Protein AF-A0A1K1Z6A4-F1 (afdb_monomer_lite)

Sequence (115 aa):
MGVSGTPRTTEEWTDLQHSTDHEQGLRDGAFPGPEPAPDCPDCGLTVDIRPTHYRWWVRLEPDGPAPLLAHTVPPGQRWHLDRDGTAWNAQDHEPGPGECCRISHHLVCPRRDRP

InterPro domains:
  IPR045729 Protein of unknown function DUF6083 [PF19561] (34-113)

Radius of gyration: 15.97 Å; chains: 1; bounding box: 37×32×54 Å

Secondary structure (DSSP, 8-state):
----PPPPPHHHHHHHHHHHHHHHHHHTT-B-SS---SB-TTT--B-EEEEBTTS-EEEEPPP-SSPEEGGGSPTT--EEE-TT--EEE-TTPPPPTT-EEB-BHHHH-TTSPP-

Organism: Streptomyces atratus (NCBI:txid1893)

Structure (mmCIF, N/CA/C/O backbone):
data_AF-A0A1K1Z6A4-F1
#
_entry.id   AF-A0A1K1Z6A4-F1
#
loop_
_atom_site.group_PDB
_atom_site.id
_atom_site.type_symbol
_atom_site.label_atom_id
_atom_site.label_alt_id
_atom_site.label_comp_id
_atom_site.label_asym_id
_atom_site.label_entity_id
_atom_site.label_seq_id
_atom_site.pdbx_PDB_ins_code
_ato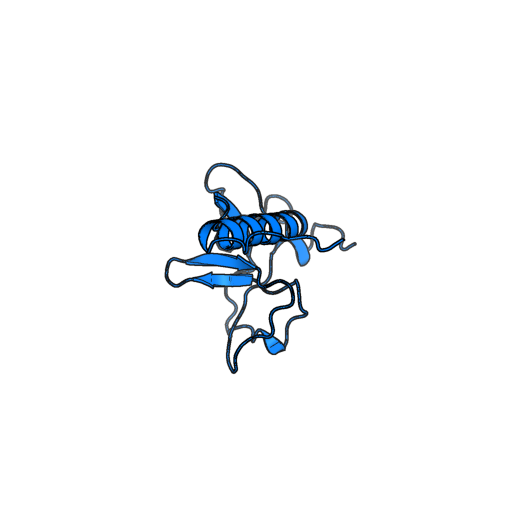m_site.Cartn_x
_atom_site.Cartn_y
_atom_site.Cartn_z
_atom_site.occupancy
_atom_site.B_iso_or_equiv
_atom_site.auth_seq_id
_atom_site.auth_comp_id
_atom_site.auth_asym_id
_atom_site.auth_atom_id
_atom_site.pdbx_PDB_model_num
ATOM 1 N N . MET A 1 1 ? 9.749 11.538 -41.749 1.00 38.66 1 MET A N 1
ATOM 2 C CA . MET A 1 1 ? 9.934 12.404 -40.567 1.00 38.66 1 MET A CA 1
ATOM 3 C C . MET A 1 1 ? 10.085 11.481 -39.372 1.00 38.66 1 MET A C 1
ATOM 5 O O . MET A 1 1 ? 9.087 10.983 -38.874 1.00 38.66 1 MET A O 1
ATOM 9 N N . GLY A 1 2 ? 11.323 11.110 -39.042 1.00 46.38 2 GLY A N 1
ATOM 10 C CA . GLY A 1 2 ? 11.605 10.213 -37.922 1.00 46.38 2 GLY A CA 1
ATOM 11 C C . GLY A 1 2 ? 11.619 11.017 -36.631 1.00 46.38 2 GLY A C 1
ATOM 12 O O . GLY A 1 2 ? 12.329 12.017 -36.549 1.00 46.38 2 GLY A O 1
ATOM 13 N N . VAL A 1 3 ? 10.819 10.614 -35.650 1.00 49.84 3 VAL A N 1
ATOM 14 C CA . VAL A 1 3 ? 10.938 11.138 -34.291 1.00 49.84 3 VAL A CA 1
ATOM 15 C C . VAL A 1 3 ? 12.195 10.527 -33.672 1.00 49.84 3 VAL A C 1
ATOM 17 O O . VAL A 1 3 ? 12.183 9.405 -33.180 1.00 49.84 3 VAL A O 1
ATOM 20 N N . SER A 1 4 ? 13.320 11.236 -33.756 1.00 53.56 4 SER A N 1
ATOM 21 C CA . SER A 1 4 ? 14.506 10.907 -32.964 1.00 53.56 4 SER A CA 1
ATOM 22 C C . SER A 1 4 ? 14.230 11.309 -31.518 1.00 53.56 4 SER A C 1
ATOM 24 O O . SER A 1 4 ? 14.541 12.422 -31.107 1.00 53.56 4 SER A O 1
ATOM 26 N N . GLY A 1 5 ? 13.576 10.429 -30.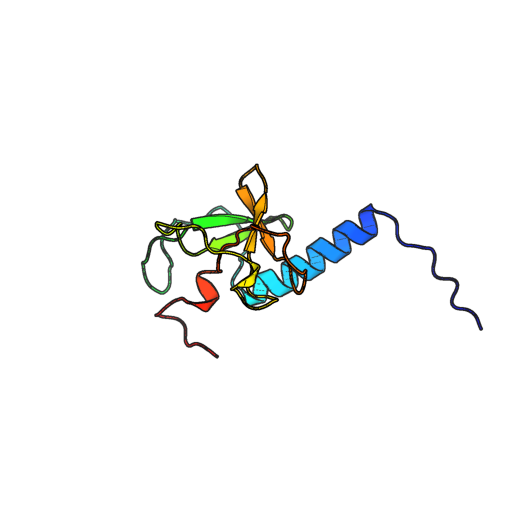764 1.00 58.38 5 GLY A N 1
ATOM 27 C CA . GLY A 1 5 ? 13.522 10.538 -29.312 1.00 58.38 5 GLY A CA 1
ATOM 28 C C . GLY A 1 5 ? 14.817 9.981 -28.735 1.00 58.38 5 GLY A C 1
ATOM 29 O O . GLY A 1 5 ? 15.147 8.823 -28.987 1.00 58.38 5 GLY A O 1
ATOM 30 N N . THR A 1 6 ? 15.564 10.790 -27.987 1.00 65.38 6 THR A N 1
ATOM 31 C CA . THR A 1 6 ? 16.672 10.293 -27.163 1.00 65.38 6 THR A CA 1
ATOM 32 C C . THR A 1 6 ? 16.137 9.184 -26.245 1.00 65.38 6 THR A C 1
ATOM 34 O O . THR A 1 6 ? 15.061 9.366 -25.666 1.00 65.38 6 THR A O 1
ATOM 37 N N . PRO A 1 7 ? 16.815 8.028 -26.117 1.00 69.06 7 PRO A N 1
ATOM 38 C CA . PRO A 1 7 ? 16.396 7.017 -25.155 1.00 69.06 7 PRO A CA 1
ATOM 39 C C . PRO A 1 7 ? 16.463 7.606 -23.743 1.00 69.06 7 PRO A C 1
ATOM 41 O O . PRO A 1 7 ? 17.439 8.270 -23.397 1.00 69.06 7 PRO A O 1
ATOM 44 N N . ARG A 1 8 ? 15.416 7.369 -22.945 1.00 79.12 8 ARG A N 1
ATOM 45 C CA . ARG A 1 8 ? 15.361 7.803 -21.544 1.00 79.12 8 ARG A CA 1
ATOM 46 C C . ARG A 1 8 ? 16.470 7.123 -20.739 1.00 79.12 8 ARG A C 1
ATOM 48 O O . ARG A 1 8 ? 16.756 5.940 -20.940 1.00 79.12 8 ARG A O 1
ATOM 55 N N . THR A 1 9 ? 17.066 7.871 -19.826 1.00 90.19 9 THR A N 1
ATOM 56 C CA . THR A 1 9 ? 18.008 7.399 -18.810 1.00 90.19 9 THR A CA 1
ATOM 57 C C . THR A 1 9 ? 17.304 6.528 -17.763 1.00 90.19 9 THR A C 1
ATOM 59 O O . THR A 1 9 ? 16.079 6.541 -17.644 1.00 90.19 9 THR A O 1
ATOM 62 N N . THR A 1 10 ? 18.068 5.763 -16.977 1.00 89.38 10 THR A N 1
ATOM 63 C CA . THR A 1 10 ? 17.525 4.962 -15.863 1.00 89.38 10 THR A CA 1
ATOM 64 C C . THR A 1 10 ? 16.787 5.824 -14.840 1.00 89.38 10 THR A C 1
ATOM 66 O O . THR A 1 10 ? 15.748 5.411 -14.343 1.00 89.38 10 THR A O 1
ATOM 69 N N . GLU A 1 11 ? 17.295 7.022 -14.549 1.00 88.12 11 GLU A N 1
ATOM 70 C CA . GLU A 1 11 ? 16.670 7.967 -13.617 1.00 88.12 11 GLU A CA 1
ATOM 71 C C . GLU A 1 11 ? 15.302 8.433 -14.130 1.00 88.12 11 GLU A C 1
ATOM 73 O O . GLU A 1 11 ? 14.310 8.320 -13.419 1.00 88.12 11 GLU A O 1
ATOM 78 N N . GLU A 1 12 ? 15.215 8.817 -15.408 1.00 89.75 12 GLU A N 1
ATOM 79 C CA . GLU A 1 12 ? 13.942 9.200 -16.034 1.00 89.75 12 GLU A CA 1
ATOM 80 C C . GLU A 1 12 ? 12.924 8.048 -16.051 1.00 89.75 12 GLU A C 1
ATOM 82 O O . GLU A 1 12 ? 11.723 8.279 -15.916 1.00 89.75 12 GLU A O 1
ATOM 87 N N . TRP A 1 13 ? 13.372 6.799 -16.217 1.00 87.94 13 TRP A N 1
ATOM 88 C CA . TRP A 1 13 ? 12.485 5.637 -16.104 1.00 87.94 13 TRP A CA 1
ATOM 89 C C . TRP A 1 13 ? 11.986 5.420 -14.677 1.00 87.94 13 TRP A C 1
ATOM 91 O O . TRP A 1 13 ? 10.797 5.169 -14.495 1.00 87.94 13 TRP A O 1
ATOM 101 N N . THR A 1 14 ? 12.863 5.548 -13.683 1.00 88.88 14 THR A N 1
ATOM 102 C CA . THR A 1 14 ? 12.500 5.444 -12.264 1.00 88.88 14 THR A CA 1
ATOM 103 C C . THR A 1 14 ? 11.484 6.513 -11.871 1.00 88.88 14 THR A C 1
ATOM 105 O O . THR A 1 14 ? 10.483 6.199 -11.232 1.00 88.88 14 THR A O 1
ATOM 108 N N . ASP A 1 15 ? 11.677 7.757 -12.305 1.00 87.94 15 ASP A N 1
ATOM 109 C CA . ASP A 1 15 ? 10.740 8.845 -12.011 1.00 87.94 15 ASP A CA 1
ATOM 110 C C . ASP A 1 15 ? 9.361 8.606 -12.636 1.00 87.94 15 ASP A C 1
ATOM 112 O O . ASP A 1 15 ? 8.328 8.841 -12.004 1.00 87.94 15 ASP A O 1
ATOM 116 N N . LEU A 1 16 ? 9.320 8.082 -13.864 1.00 89.38 16 LEU A N 1
ATOM 117 C CA . LEU A 1 16 ? 8.063 7.708 -14.512 1.00 89.38 16 LEU A CA 1
ATOM 118 C C . LEU A 1 16 ? 7.376 6.527 -13.823 1.00 89.38 16 LEU A C 1
ATOM 120 O O . LEU A 1 16 ? 6.146 6.524 -13.719 1.00 89.38 16 LEU A O 1
ATOM 124 N N . GLN A 1 17 ? 8.147 5.555 -13.330 1.00 88.31 17 GLN A N 1
ATOM 125 C CA . GLN A 1 17 ? 7.609 4.465 -12.522 1.00 88.31 17 GLN A CA 1
ATOM 126 C C . GLN A 1 17 ? 6.998 5.015 -11.232 1.00 88.31 17 GLN A C 1
ATOM 128 O O . GLN A 1 17 ? 5.826 4.770 -10.980 1.00 88.31 17 GLN A O 1
ATOM 133 N N . HIS A 1 18 ? 7.718 5.856 -10.480 1.00 90.94 18 HIS A N 1
ATOM 134 C CA . HIS A 1 18 ? 7.182 6.492 -9.274 1.00 90.94 18 HIS A CA 1
ATOM 135 C C . HIS A 1 18 ? 5.917 7.314 -9.549 1.00 90.94 18 HIS A C 1
ATOM 137 O O . HIS A 1 18 ? 5.001 7.313 -8.730 1.00 90.94 18 HIS A O 1
ATOM 143 N N . SER A 1 19 ? 5.841 8.002 -10.694 1.00 91.00 19 SER A N 1
ATOM 144 C CA . SER A 1 19 ? 4.630 8.724 -11.101 1.00 91.00 19 SER A CA 1
ATOM 145 C C . SER A 1 19 ? 3.456 7.773 -11.341 1.00 91.00 19 SER A C 1
ATOM 147 O O . SER A 1 19 ? 2.348 8.039 -10.884 1.00 91.00 19 SER A O 1
ATOM 149 N N . THR A 1 20 ? 3.695 6.657 -12.030 1.00 92.12 20 THR A N 1
ATOM 150 C CA . THR A 1 20 ? 2.670 5.640 -12.315 1.00 92.12 20 THR A CA 1
ATOM 151 C C . THR A 1 20 ? 2.207 4.952 -11.026 1.00 92.12 20 THR A C 1
ATOM 153 O O . THR A 1 20 ? 1.006 4.820 -10.777 1.00 92.12 20 THR A O 1
ATOM 156 N N . ASP A 1 21 ? 3.152 4.604 -10.152 1.00 92.56 21 ASP A N 1
ATOM 157 C CA . ASP A 1 21 ? 2.879 3.998 -8.850 1.00 92.56 21 ASP A CA 1
ATOM 158 C C . ASP A 1 21 ? 2.101 4.948 -7.942 1.00 92.56 21 ASP A C 1
ATOM 160 O O . ASP A 1 21 ? 1.225 4.516 -7.190 1.00 92.56 21 ASP A O 1
ATOM 164 N N . HIS A 1 22 ? 2.396 6.246 -8.013 1.00 95.19 22 HIS A N 1
ATOM 165 C CA . HIS A 1 22 ? 1.666 7.270 -7.281 1.00 95.19 22 HIS A CA 1
ATOM 166 C C . HIS A 1 22 ? 0.218 7.385 -7.773 1.00 95.19 22 HIS A C 1
ATOM 168 O O . HIS A 1 22 ? -0.697 7.445 -6.953 1.00 95.19 22 HIS A O 1
ATOM 174 N N . GLU A 1 23 ? -0.025 7.345 -9.087 1.00 95.50 23 GLU A N 1
ATOM 175 C CA . GLU A 1 23 ? -1.384 7.376 -9.639 1.00 95.50 23 GLU A CA 1
ATOM 176 C C . GLU A 1 23 ? -2.237 6.185 -9.193 1.00 95.50 23 GLU A C 1
ATOM 178 O O . GLU A 1 23 ? -3.397 6.372 -8.819 1.00 95.50 23 GLU A O 1
ATOM 183 N N . GLN A 1 24 ? -1.693 4.964 -9.205 1.00 95.38 24 GLN A N 1
ATOM 184 C CA . GLN A 1 24 ? -2.411 3.821 -8.631 1.00 95.38 24 GLN A CA 1
ATOM 185 C C . GLN A 1 24 ? -2.535 3.960 -7.113 1.00 95.38 24 GLN A C 1
ATOM 187 O O . GLN A 1 24 ? -3.610 3.715 -6.574 1.00 95.38 24 GLN A O 1
ATOM 192 N N . GLY A 1 25 ? -1.486 4.421 -6.430 1.00 96.44 25 GLY A N 1
ATOM 193 C CA . GLY A 1 25 ? -1.507 4.703 -4.998 1.00 96.44 25 GLY A CA 1
ATOM 194 C C . GLY A 1 25 ? -2.691 5.568 -4.587 1.00 96.44 25 GLY A C 1
ATOM 195 O O . GLY A 1 25 ? -3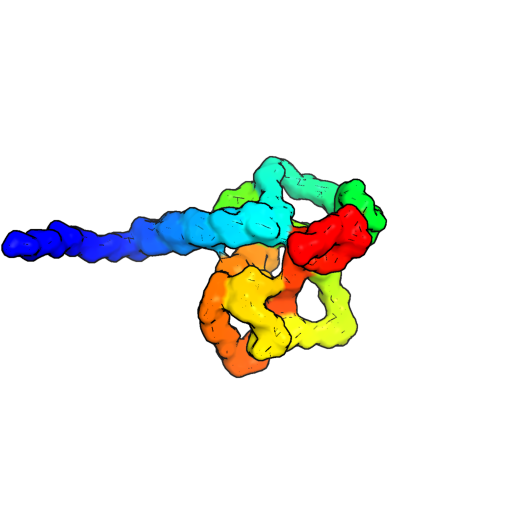.393 5.235 -3.640 1.00 96.44 25 GLY A O 1
ATOM 196 N N . LEU A 1 26 ? -2.970 6.633 -5.340 1.00 95.94 26 LEU A N 1
ATOM 197 C CA . LEU A 1 26 ? -4.133 7.493 -5.123 1.00 95.94 26 LEU A CA 1
ATOM 198 C C . LEU A 1 26 ? -5.463 6.733 -5.237 1.00 95.94 26 LEU A C 1
ATOM 200 O O . LEU A 1 26 ? -6.347 6.934 -4.405 1.00 95.94 26 LEU A O 1
ATOM 204 N N . ARG A 1 27 ? -5.606 5.851 -6.236 1.00 94.50 27 ARG A N 1
ATOM 205 C CA . ARG A 1 27 ? -6.803 5.000 -6.407 1.00 94.50 27 ARG A CA 1
ATOM 206 C C . ARG A 1 27 ? -6.958 4.000 -5.262 1.00 94.50 27 ARG A C 1
ATOM 208 O O . ARG A 1 27 ? -8.071 3.731 -4.827 1.00 94.50 27 ARG A O 1
ATOM 215 N N . ASP A 1 28 ? -5.836 3.528 -4.738 1.00 95.44 28 ASP A N 1
ATOM 216 C CA . ASP A 1 28 ? -5.754 2.582 -3.629 1.00 95.44 28 ASP A CA 1
ATOM 217 C C . ASP A 1 28 ? -5.716 3.286 -2.260 1.00 95.44 28 ASP A C 1
ATOM 219 O O . ASP A 1 28 ? -5.450 2.653 -1.238 1.00 95.44 28 ASP A O 1
ATOM 223 N N . GLY A 1 29 ? -5.987 4.593 -2.203 1.00 95.19 29 GLY A N 1
ATOM 224 C CA . GLY A 1 29 ? -6.136 5.341 -0.958 1.00 95.19 29 GLY A CA 1
ATOM 225 C C . GLY A 1 29 ? -4.838 5.665 -0.218 1.00 95.19 29 GLY A C 1
ATOM 226 O O . GLY A 1 29 ? -4.886 5.881 0.997 1.00 95.19 29 GLY A O 1
ATOM 227 N N . ALA A 1 30 ? -3.697 5.708 -0.909 1.00 96.62 30 ALA A N 1
ATOM 228 C CA . ALA A 1 30 ? -2.471 6.290 -0.379 1.00 96.62 30 ALA A CA 1
ATOM 229 C C . ALA A 1 30 ? -2.655 7.793 -0.105 1.00 96.62 30 ALA A C 1
ATOM 231 O O . ALA A 1 30 ? -3.430 8.481 -0.772 1.00 96.62 30 ALA A O 1
ATOM 232 N N . PHE A 1 31 ? -1.943 8.319 0.889 1.00 96.00 31 PHE A N 1
ATOM 233 C CA . PHE A 1 31 ? -2.091 9.702 1.350 1.00 96.00 31 PHE A CA 1
ATOM 234 C C . PHE A 1 31 ? -0.737 10.306 1.767 1.00 96.00 31 PHE A C 1
ATOM 236 O O . PHE A 1 31 ? 0.163 9.577 2.198 1.00 96.00 31 PHE A O 1
ATOM 243 N N . PRO A 1 32 ? -0.569 11.637 1.647 1.00 96.62 32 PRO A N 1
ATOM 244 C CA . PRO A 1 32 ? 0.673 12.314 1.997 1.00 96.62 32 PRO A CA 1
ATOM 245 C C . PRO A 1 32 ? 0.750 12.618 3.499 1.00 96.62 32 PRO A C 1
ATOM 247 O O . PRO A 1 32 ? -0.246 12.552 4.221 1.00 96.62 32 PRO A O 1
ATOM 250 N N . GLY A 1 33 ? 1.924 13.072 3.943 1.00 93.94 33 GLY A N 1
ATOM 251 C CA . GLY A 1 33 ? 2.119 13.655 5.272 1.00 93.94 33 GLY A CA 1
ATOM 252 C C . GLY A 1 33 ? 2.898 12.754 6.234 1.00 93.94 33 GLY A C 1
ATOM 253 O O . GLY A 1 33 ? 3.648 11.885 5.785 1.00 93.94 33 GLY A O 1
ATOM 254 N N . PRO A 1 34 ? 2.797 12.996 7.553 1.00 93.81 34 PRO A N 1
ATOM 255 C CA . PRO A 1 34 ? 3.454 12.160 8.553 1.00 93.81 34 PRO A CA 1
ATOM 256 C C . PRO A 1 34 ? 2.802 10.774 8.642 1.00 93.81 34 PRO A C 1
ATOM 258 O O . PRO A 1 34 ? 1.675 10.575 8.186 1.00 93.81 34 PRO A O 1
ATOM 261 N N . GLU A 1 35 ? 3.506 9.833 9.272 1.00 91.62 35 GLU A N 1
ATOM 262 C CA . GLU A 1 35 ? 2.964 8.509 9.589 1.00 91.62 35 GLU A CA 1
ATOM 263 C C . GLU A 1 35 ? 1.685 8.649 10.436 1.00 91.62 35 GLU A C 1
ATOM 265 O O . GLU A 1 35 ? 1.710 9.336 11.464 1.00 91.62 35 GLU A O 1
ATOM 270 N N . PRO A 1 36 ? 0.545 8.070 10.020 1.00 91.12 36 PRO A N 1
ATOM 271 C CA . PRO A 1 36 ? -0.699 8.201 10.766 1.00 91.12 36 PRO A CA 1
ATOM 272 C C . PRO A 1 36 ? -0.839 7.134 11.858 1.00 91.12 36 PRO A C 1
ATOM 274 O O . PRO A 1 36 ? -0.045 6.208 11.978 1.00 91.12 36 PRO A O 1
ATOM 277 N N . ALA A 1 37 ? -1.922 7.240 12.629 1.00 91.69 37 ALA A N 1
ATOM 278 C CA . ALA A 1 37 ? -2.327 6.197 13.563 1.00 91.69 37 ALA A CA 1
ATOM 279 C C . ALA A 1 37 ? -2.706 4.891 12.831 1.00 91.69 37 ALA A C 1
ATOM 281 O O . ALA A 1 37 ? -3.300 4.967 11.749 1.00 91.69 37 ALA A O 1
ATOM 282 N N . PRO A 1 38 ? -2.441 3.718 13.442 1.00 93.31 38 PRO A N 1
ATOM 283 C CA . PRO A 1 38 ? -2.639 2.401 12.833 1.00 93.31 38 PRO A CA 1
ATOM 284 C C . PRO A 1 38 ? -4.100 1.974 12.701 1.00 93.31 38 PRO A C 1
ATOM 286 O O . PRO A 1 38 ? -4.355 0.877 12.225 1.00 93.31 38 PRO A O 1
ATOM 289 N N . ASP A 1 39 ? -5.065 2.813 13.074 1.00 95.94 39 ASP A N 1
ATOM 290 C CA . ASP A 1 39 ? -6.485 2.511 12.926 1.00 95.94 39 ASP A CA 1
ATOM 291 C C . ASP A 1 39 ? -7.066 3.230 11.705 1.00 95.94 39 ASP A C 1
ATOM 293 O O . ASP A 1 39 ? -6.815 4.415 11.453 1.00 95.94 39 ASP A O 1
ATOM 297 N N . CYS A 1 40 ? -7.866 2.509 10.920 1.00 95.50 40 CYS A N 1
ATOM 298 C CA . CYS A 1 40 ? -8.587 3.087 9.797 1.00 95.50 40 CYS A CA 1
ATOM 299 C C . CYS A 1 40 ? -9.558 4.170 10.307 1.00 95.50 40 CYS A C 1
ATOM 301 O O . CYS A 1 40 ? -10.430 3.857 11.121 1.00 95.50 40 CYS A O 1
ATOM 303 N N . PRO A 1 41 ? -9.494 5.415 9.799 1.00 93.00 41 PRO A N 1
ATOM 304 C CA . PRO A 1 41 ? -10.386 6.484 10.251 1.00 93.00 41 PRO A CA 1
ATOM 305 C C . PRO A 1 41 ? -11.859 6.242 9.884 1.00 93.00 41 PRO A C 1
ATOM 307 O O . PRO A 1 41 ? -12.740 6.821 10.512 1.00 93.00 41 PRO A O 1
ATOM 310 N N . ASP A 1 42 ? -12.130 5.389 8.890 1.00 94.00 42 ASP A N 1
ATOM 311 C CA . ASP A 1 42 ? -13.489 5.111 8.421 1.00 94.00 42 ASP A CA 1
ATOM 312 C C . ASP A 1 42 ? -14.138 3.956 9.197 1.00 94.00 42 ASP A C 1
ATOM 314 O O . ASP A 1 42 ? -15.293 4.050 9.613 1.00 94.00 42 ASP A O 1
ATOM 318 N N . CYS A 1 43 ? -13.414 2.844 9.384 1.00 96.25 43 CYS A N 1
ATOM 319 C CA . CYS A 1 43 ? -13.966 1.628 9.993 1.00 96.25 43 CYS A CA 1
ATOM 320 C C . CYS A 1 43 ? -13.454 1.297 11.397 1.00 96.25 43 CYS A C 1
ATOM 322 O O . CYS A 1 43 ? -14.056 0.452 12.057 1.00 96.25 43 CYS A O 1
ATOM 324 N N . GLY A 1 44 ? -12.387 1.950 11.861 1.00 95.94 44 GLY A N 1
ATOM 325 C CA . GLY A 1 44 ? -11.781 1.719 13.173 1.00 95.94 44 GLY A CA 1
ATOM 326 C C . GLY A 1 44 ? -10.997 0.410 13.304 1.00 95.94 44 GLY A C 1
ATOM 327 O O . GLY A 1 44 ? -10.543 0.098 14.399 1.00 95.94 44 GLY A O 1
ATOM 328 N N . LEU A 1 45 ? -10.844 -0.371 12.229 1.00 96.69 45 LEU A N 1
ATOM 329 C CA . LEU A 1 45 ? -10.003 -1.570 12.241 1.00 96.69 45 LEU A CA 1
ATOM 330 C C . LEU A 1 45 ? -8.525 -1.185 12.177 1.00 96.69 45 LEU A C 1
ATOM 332 O O . LEU A 1 45 ? -8.154 -0.269 11.439 1.00 96.69 45 LEU A O 1
ATOM 336 N N . THR A 1 46 ? -7.693 -1.926 12.903 1.00 96.81 46 THR A N 1
ATOM 337 C CA . THR A 1 46 ? -6.238 -1.811 12.809 1.00 96.81 46 THR A CA 1
ATOM 338 C C . THR A 1 46 ? -5.763 -2.262 11.428 1.00 96.81 46 THR A C 1
ATOM 340 O O . THR A 1 46 ? -6.187 -3.300 10.920 1.00 96.81 46 THR A O 1
ATOM 343 N N . VAL A 1 47 ? -4.878 -1.474 10.829 1.00 96.75 47 VAL A N 1
ATOM 344 C CA . VAL A 1 47 ? -4.303 -1.656 9.494 1.00 96.75 47 VAL A CA 1
ATOM 345 C C . VAL A 1 47 ? -2.780 -1.656 9.568 1.00 96.75 47 VAL A C 1
ATOM 347 O O . VAL A 1 47 ? -2.186 -1.158 10.523 1.00 96.75 47 VAL A O 1
ATOM 350 N N . ASP A 1 48 ? -2.141 -2.196 8.538 1.00 96.94 48 ASP A N 1
ATOM 351 C CA . ASP A 1 48 ? -0.691 -2.144 8.380 1.00 96.94 48 ASP A CA 1
ATOM 352 C C . ASP A 1 48 ? -0.309 -0.908 7.552 1.00 96.94 48 ASP A C 1
ATOM 354 O O . ASP A 1 48 ? -0.667 -0.798 6.379 1.00 96.94 48 ASP A O 1
ATOM 358 N N . ILE A 1 49 ? 0.374 0.059 8.163 1.00 97.19 49 ILE A N 1
ATOM 359 C CA . ILE A 1 49 ? 0.785 1.299 7.496 1.00 97.19 49 ILE A CA 1
ATOM 360 C C . ILE A 1 49 ? 2.179 1.121 6.925 1.00 97.19 49 ILE A C 1
ATOM 362 O O . ILE A 1 49 ? 3.114 0.794 7.654 1.00 97.19 49 ILE A O 1
ATOM 366 N N . ARG A 1 50 ? 2.338 1.409 5.632 1.00 97.56 50 ARG A N 1
ATOM 367 C CA . ARG A 1 50 ? 3.632 1.303 4.956 1.00 97.56 50 ARG A CA 1
ATOM 368 C C . ARG A 1 50 ? 3.986 2.578 4.197 1.00 97.56 50 ARG A C 1
ATOM 370 O O . ARG A 1 50 ? 3.095 3.168 3.577 1.00 97.56 50 ARG A O 1
ATOM 377 N N . PRO A 1 51 ? 5.258 3.015 4.238 1.00 97.62 51 PRO A N 1
ATOM 378 C CA . PRO A 1 51 ? 5.732 4.085 3.373 1.00 97.62 51 PRO A CA 1
ATOM 379 C C . PRO A 1 51 ? 5.799 3.586 1.926 1.00 97.62 51 PRO A C 1
ATOM 381 O O . PRO A 1 51 ? 5.819 2.387 1.679 1.00 97.62 51 PRO A O 1
ATOM 384 N N . THR A 1 52 ? 5.859 4.502 0.967 1.00 97.00 52 THR A N 1
ATOM 385 C CA . THR A 1 52 ? 5.954 4.212 -0.474 1.00 97.00 52 THR A CA 1
ATOM 386 C C . THR A 1 52 ? 7.142 4.949 -1.090 1.00 97.00 52 THR A C 1
ATOM 388 O O . THR A 1 52 ? 7.605 5.953 -0.537 1.00 97.00 52 THR A O 1
ATOM 391 N N . HIS A 1 53 ? 7.621 4.517 -2.261 1.00 94.75 53 HIS A N 1
ATOM 392 C CA . HIS A 1 53 ? 8.761 5.173 -2.925 1.00 94.75 53 HIS A CA 1
ATOM 393 C C . HIS A 1 53 ? 8.501 6.640 -3.303 1.00 94.75 53 HIS A C 1
ATOM 395 O O . HIS A 1 53 ? 9.427 7.450 -3.342 1.00 94.75 53 HIS A O 1
ATOM 401 N N . TYR A 1 54 ? 7.237 7.022 -3.487 1.00 93.88 54 TYR A N 1
ATOM 402 C CA . TYR A 1 54 ? 6.819 8.401 -3.747 1.00 93.88 54 TYR A CA 1
ATOM 403 C C . TYR A 1 54 ? 6.541 9.210 -2.464 1.00 93.88 54 TYR A C 1
ATOM 405 O O . TYR A 1 54 ? 5.923 10.270 -2.524 1.00 93.88 54 TYR A O 1
ATOM 413 N N . ARG A 1 55 ? 7.064 8.767 -1.306 1.00 94.12 55 ARG A N 1
ATOM 414 C CA . ARG A 1 55 ? 7.038 9.462 0.005 1.00 94.12 55 ARG A CA 1
ATOM 415 C C . ARG A 1 55 ? 5.643 9.678 0.590 1.00 94.12 55 ARG A C 1
ATOM 417 O O . ARG A 1 55 ? 5.392 10.666 1.281 1.00 94.12 55 ARG A O 1
ATOM 424 N N . TRP A 1 56 ? 4.731 8.771 0.281 1.00 97.00 56 TRP A N 1
ATOM 425 C CA . TRP A 1 56 ? 3.381 8.728 0.834 1.00 97.00 56 TRP A CA 1
ATOM 426 C C . TRP A 1 56 ? 3.210 7.470 1.673 1.00 97.00 56 TRP A C 1
ATOM 428 O O . TRP A 1 56 ? 4.084 6.602 1.697 1.00 97.00 56 TRP A O 1
ATOM 438 N N . TRP A 1 57 ? 2.060 7.357 2.320 1.00 97.88 57 TRP A N 1
ATOM 439 C CA . TRP A 1 57 ? 1.691 6.209 3.128 1.00 97.88 57 TRP A CA 1
ATOM 440 C C . TRP A 1 57 ? 0.510 5.481 2.508 1.00 97.88 57 TRP A C 1
ATOM 442 O O . TRP A 1 57 ? -0.413 6.114 1.995 1.00 97.88 57 TRP A O 1
ATOM 452 N N . VAL A 1 58 ? 0.505 4.156 2.608 1.00 97.38 58 VAL A N 1
ATOM 453 C CA . VAL A 1 58 ? -0.631 3.304 2.246 1.00 97.38 58 VAL A CA 1
ATOM 454 C C . VAL A 1 58 ? -1.074 2.499 3.465 1.00 97.38 58 VAL A C 1
ATOM 456 O O . VAL A 1 58 ? -0.257 2.119 4.303 1.00 97.38 58 VAL A O 1
ATOM 459 N N . ARG A 1 59 ? -2.385 2.261 3.581 1.00 97.50 59 ARG A N 1
ATOM 460 C CA . ARG A 1 59 ? -2.963 1.342 4.570 1.00 97.50 59 ARG A CA 1
ATOM 461 C C . ARG A 1 59 ? -3.210 0.006 3.888 1.00 97.50 59 ARG A C 1
ATOM 463 O O . ARG A 1 59 ? -4.034 -0.061 2.981 1.00 97.50 59 ARG A O 1
ATOM 470 N N . LEU A 1 60 ? -2.520 -1.034 4.322 1.00 97.50 60 LEU A N 1
ATOM 471 C CA . LEU A 1 60 ? -2.689 -2.401 3.848 1.00 97.50 60 LEU A CA 1
ATOM 472 C C . LEU A 1 60 ? -3.499 -3.208 4.865 1.00 97.50 60 LEU A C 1
ATOM 474 O O . LEU A 1 60 ? -3.482 -2.922 6.066 1.00 97.50 60 LEU A O 1
ATOM 478 N N . GLU A 1 61 ? -4.205 -4.227 4.385 1.00 96.44 61 GLU A N 1
ATOM 479 C CA . GLU A 1 61 ? -4.778 -5.245 5.262 1.00 96.44 61 GLU A CA 1
ATOM 480 C C . GLU A 1 61 ? -3.669 -5.870 6.119 1.00 96.44 61 GLU A C 1
ATOM 482 O O . GLU A 1 61 ? -2.605 -6.178 5.577 1.00 96.44 61 GLU A O 1
ATOM 487 N N . PRO A 1 62 ? -3.883 -6.086 7.431 1.00 92.94 62 PRO A N 1
ATOM 488 C CA . PRO A 1 62 ? -2.915 -6.759 8.293 1.00 92.94 62 PRO A CA 1
ATOM 489 C C . PRO A 1 62 ? -2.481 -8.128 7.757 1.00 92.94 62 PRO A C 1
ATOM 491 O O . PRO A 1 62 ? -3.139 -8.737 6.914 1.00 92.94 62 PRO A O 1
ATOM 494 N N . ASP A 1 63 ? -1.334 -8.629 8.217 1.00 87.62 63 ASP A N 1
ATOM 495 C CA . ASP A 1 63 ? -0.936 -10.000 7.885 1.00 87.62 63 ASP A CA 1
ATOM 496 C C . ASP A 1 63 ? -1.952 -10.999 8.433 1.00 87.62 63 ASP A C 1
ATOM 498 O O . ASP A 1 63 ? -2.247 -11.042 9.627 1.00 87.62 63 ASP A O 1
ATOM 502 N N . GLY A 1 64 ? -2.505 -11.791 7.517 1.00 84.81 64 GLY A N 1
ATOM 503 C CA . GLY A 1 64 ? -3.310 -12.945 7.862 1.00 84.81 64 GLY A CA 1
ATOM 504 C C . GLY A 1 64 ? -2.440 -14.111 8.343 1.00 84.81 64 GLY A C 1
ATOM 505 O O . GLY A 1 64 ? -1.212 -14.069 8.272 1.00 84.81 64 GLY A O 1
ATOM 506 N N . PRO A 1 65 ? -3.072 -15.211 8.784 1.00 84.69 65 PRO A N 1
ATOM 507 C CA . PRO A 1 65 ? -2.357 -16.410 9.221 1.00 84.69 65 PRO A CA 1
ATOM 508 C C . PRO A 1 65 ? -1.573 -17.102 8.093 1.00 84.69 65 PRO A C 1
ATOM 510 O O . PRO A 1 65 ? -0.684 -17.903 8.375 1.00 84.69 65 PRO A O 1
ATOM 513 N N . ALA A 1 66 ? -1.901 -16.818 6.830 1.00 88.31 66 ALA A N 1
ATOM 514 C CA . ALA A 1 66 ? -1.198 -17.327 5.661 1.00 88.31 66 ALA A CA 1
ATOM 515 C C . ALA A 1 66 ? -0.881 -16.176 4.690 1.00 88.31 66 ALA A C 1
ATOM 517 O O . ALA A 1 66 ? -1.729 -15.293 4.519 1.00 88.31 66 ALA A O 1
ATOM 518 N N . PRO A 1 67 ? 0.292 -16.192 4.027 1.00 91.44 67 PRO A N 1
ATOM 519 C CA . PRO A 1 67 ? 0.614 -15.226 2.984 1.00 91.44 67 PRO A CA 1
ATOM 520 C C . PRO A 1 67 ? -0.376 -15.300 1.818 1.00 91.44 67 PRO A C 1
ATOM 522 O O . PRO A 1 67 ? -0.781 -16.389 1.401 1.00 91.44 67 PRO A O 1
ATOM 525 N N . LEU A 1 68 ? -0.732 -14.145 1.261 1.00 94.06 68 LEU A N 1
ATOM 526 C CA . LEU A 1 68 ? -1.575 -14.068 0.074 1.00 94.06 68 LEU A CA 1
ATOM 527 C C . LEU A 1 68 ? -0.710 -14.192 -1.182 1.00 94.06 68 LEU A C 1
ATOM 529 O O . LEU A 1 68 ? 0.141 -13.345 -1.441 1.00 94.06 68 LEU A O 1
ATOM 533 N N . LEU A 1 69 ? -0.926 -15.249 -1.965 1.00 95.50 69 LEU A N 1
ATOM 534 C CA . LEU A 1 69 ? -0.166 -15.489 -3.192 1.00 95.50 69 LEU A CA 1
ATOM 535 C C . LEU A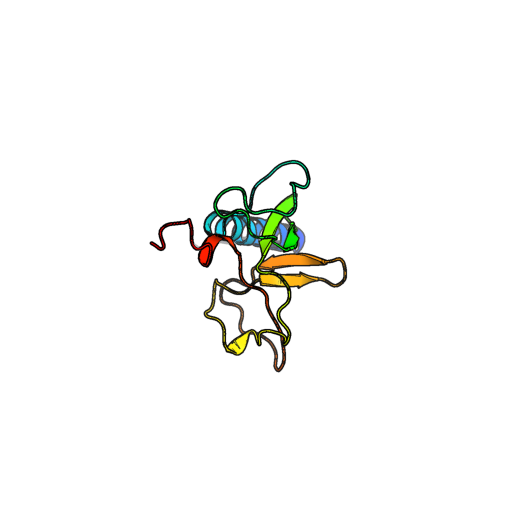 1 69 ? -0.582 -14.496 -4.279 1.00 95.50 69 LEU A C 1
ATOM 537 O O . LEU A 1 69 ? -1.754 -14.435 -4.656 1.00 95.50 69 LEU A O 1
ATOM 541 N N . ALA A 1 70 ? 0.384 -13.764 -4.829 1.00 95.69 70 ALA A N 1
ATOM 542 C CA . ALA A 1 70 ? 0.135 -12.647 -5.736 1.00 95.69 70 ALA A CA 1
ATOM 543 C C . ALA A 1 70 ? -0.596 -13.071 -7.020 1.00 95.69 70 ALA A C 1
ATOM 545 O O . ALA A 1 70 ? -1.472 -12.358 -7.503 1.00 95.69 70 ALA A O 1
ATOM 546 N N . HIS A 1 71 ? -0.318 -14.276 -7.529 1.00 95.25 71 HIS A N 1
ATOM 547 C CA . HIS A 1 71 ? -0.991 -14.822 -8.715 1.00 95.25 71 HIS A CA 1
ATOM 548 C C . HIS A 1 71 ? -2.494 -15.091 -8.509 1.00 95.25 71 HIS A C 1
ATOM 550 O O . HIS A 1 71 ? -3.216 -15.292 -9.481 1.00 95.25 71 HIS A O 1
ATOM 556 N N . THR A 1 72 ? -2.979 -15.115 -7.262 1.00 94.25 72 THR A N 1
ATOM 557 C CA . THR A 1 72 ? -4.410 -15.286 -6.945 1.00 94.25 72 THR A CA 1
ATOM 558 C C . THR A 1 72 ? -5.163 -13.959 -6.837 1.00 94.25 72 THR A C 1
ATOM 560 O O . THR A 1 72 ? -6.389 -13.950 -6.745 1.00 94.25 72 THR A O 1
ATOM 563 N N . VAL A 1 73 ? -4.440 -12.839 -6.861 1.00 94.12 73 VAL A N 1
ATOM 564 C CA . VAL A 1 73 ? -4.984 -11.485 -6.735 1.00 94.12 73 VAL A CA 1
ATOM 565 C C . VAL A 1 73 ? -5.031 -10.839 -8.119 1.00 94.12 73 VAL A C 1
ATOM 567 O O . VAL A 1 73 ? -4.080 -11.015 -8.887 1.00 94.12 73 VAL A O 1
ATOM 570 N N . PRO A 1 74 ? -6.094 -10.096 -8.477 1.00 93.75 74 PRO A N 1
ATOM 571 C CA . PRO A 1 74 ? -6.157 -9.403 -9.758 1.00 93.75 74 PRO A CA 1
ATOM 572 C C . PRO A 1 74 ? -4.974 -8.442 -9.982 1.00 93.75 74 PRO A C 1
ATOM 574 O O . PRO A 1 74 ? -4.502 -7.816 -9.026 1.00 93.75 74 PRO A O 1
ATOM 577 N N . PRO A 1 75 ? -4.512 -8.287 -11.235 1.00 93.44 75 PRO A N 1
ATOM 578 C CA . PRO A 1 75 ? -3.636 -7.185 -11.628 1.00 93.44 75 PRO A CA 1
ATOM 579 C C . PRO A 1 75 ? -4.175 -5.830 -11.143 1.00 93.44 75 PRO A C 1
ATOM 581 O O . PRO A 1 75 ? -5.388 -5.642 -11.023 1.00 93.44 75 PRO A O 1
ATOM 584 N N . GLY A 1 76 ? -3.278 -4.912 -10.789 1.00 91.75 76 GLY A N 1
ATOM 585 C CA . GLY A 1 76 ? -3.636 -3.593 -10.262 1.00 91.75 76 GLY A CA 1
ATOM 586 C C . GLY A 1 76 ? -4.210 -3.589 -8.838 1.00 91.75 76 GLY A C 1
ATOM 587 O O . GLY A 1 76 ? -4.600 -2.536 -8.355 1.00 91.75 76 GLY A O 1
ATOM 588 N N . GLN A 1 77 ? -4.266 -4.732 -8.143 1.00 94.44 77 GLN A N 1
ATOM 589 C CA . GLN A 1 77 ? -4.707 -4.821 -6.736 1.00 94.44 77 GLN A CA 1
ATOM 590 C C . GLN A 1 77 ? -3.628 -5.393 -5.805 1.00 94.44 77 GLN A C 1
ATOM 592 O O . GLN A 1 77 ? -3.879 -5.667 -4.631 1.00 94.44 77 GLN A O 1
ATOM 597 N N . ARG A 1 78 ? -2.420 -5.596 -6.339 1.00 96.06 78 ARG A N 1
ATOM 598 C CA . ARG A 1 78 ? -1.293 -6.234 -5.658 1.00 96.06 78 ARG A CA 1
ATOM 599 C C . ARG A 1 78 ? -0.349 -5.175 -5.105 1.00 96.06 78 ARG A C 1
ATOM 601 O O . ARG A 1 78 ? 0.218 -4.386 -5.862 1.00 96.06 78 ARG A O 1
ATOM 608 N N . TRP A 1 79 ? -0.150 -5.208 -3.794 1.00 96.75 79 TRP A N 1
ATOM 609 C CA . TRP A 1 79 ? 0.878 -4.428 -3.113 1.00 96.75 79 TRP A CA 1
ATOM 610 C C . TRP A 1 79 ? 2.009 -5.335 -2.650 1.00 96.75 79 TRP A C 1
ATOM 612 O O . TRP A 1 79 ? 1.768 -6.387 -2.070 1.00 96.75 79 TRP A O 1
ATOM 622 N N . HIS A 1 80 ? 3.242 -4.931 -2.887 1.00 95.56 80 HIS A N 1
ATOM 623 C CA . HIS A 1 80 ? 4.440 -5.676 -2.528 1.00 95.56 80 HIS A CA 1
ATOM 624 C C . HIS A 1 80 ? 5.227 -4.873 -1.500 1.00 95.56 80 HIS A C 1
ATOM 626 O O . HIS A 1 80 ? 5.063 -3.657 -1.405 1.00 95.56 80 HIS A O 1
ATOM 632 N N . LEU A 1 81 ? 6.040 -5.564 -0.703 1.00 95.38 81 LEU A N 1
ATOM 633 C CA . LEU A 1 81 ? 6.908 -4.939 0.286 1.00 95.38 81 LEU A CA 1
ATOM 634 C C . LEU A 1 81 ? 8.357 -5.247 -0.056 1.00 95.38 81 LEU A C 1
ATOM 636 O O . LEU A 1 81 ? 8.736 -6.412 -0.207 1.00 95.38 81 LEU A O 1
ATOM 640 N N . ASP A 1 82 ? 9.165 -4.202 -0.107 1.00 94.81 82 ASP A N 1
ATOM 641 C CA . ASP A 1 82 ? 10.609 -4.329 -0.114 1.00 94.81 82 ASP A CA 1
ATOM 642 C C . ASP A 1 82 ? 11.121 -4.825 1.244 1.00 94.81 82 ASP A C 1
ATOM 644 O O . ASP A 1 82 ? 10.404 -4.887 2.248 1.00 94.81 82 ASP A O 1
ATOM 648 N N . ARG A 1 83 ? 12.406 -5.191 1.296 1.00 94.75 83 ARG A N 1
ATOM 649 C CA . ARG A 1 83 ? 13.040 -5.707 2.524 1.00 94.75 83 ARG A CA 1
ATOM 650 C C . ARG A 1 83 ? 13.016 -4.713 3.685 1.00 94.75 83 ARG A C 1
ATOM 652 O O . ARG A 1 83 ? 13.087 -5.136 4.834 1.00 94.75 83 ARG A O 1
ATOM 659 N N . ASP A 1 84 ? 12.969 -3.420 3.389 1.00 95.62 84 ASP A N 1
ATOM 660 C CA . ASP A 1 84 ? 12.863 -2.333 4.365 1.00 95.62 84 ASP A CA 1
ATOM 661 C C . ASP A 1 84 ? 11.407 -2.042 4.776 1.00 95.62 84 ASP A C 1
ATOM 663 O O . ASP A 1 84 ? 11.165 -1.209 5.647 1.00 95.62 84 ASP A O 1
ATOM 667 N N . GLY A 1 85 ? 10.438 -2.748 4.187 1.00 95.62 85 GLY A N 1
ATOM 668 C CA . GLY A 1 85 ? 9.015 -2.542 4.415 1.00 95.62 85 GLY A CA 1
ATOM 669 C C . GLY A 1 85 ? 8.409 -1.413 3.582 1.00 95.62 85 GLY A C 1
ATOM 670 O O . GLY A 1 85 ? 7.251 -1.074 3.826 1.00 95.62 85 GLY A O 1
ATOM 671 N N . THR A 1 86 ? 9.138 -0.839 2.618 1.00 97.25 86 THR A N 1
ATOM 672 C CA . THR A 1 86 ? 8.562 0.118 1.668 1.00 97.25 86 THR A CA 1
ATOM 673 C C . THR A 1 86 ? 7.599 -0.604 0.733 1.00 97.25 86 THR A C 1
ATOM 675 O O . THR A 1 86 ? 7.935 -1.617 0.123 1.00 97.25 86 THR A O 1
ATOM 678 N N . ALA A 1 87 ? 6.374 -0.098 0.653 1.00 96.94 87 ALA A N 1
ATOM 679 C CA . ALA A 1 87 ? 5.327 -0.639 -0.183 1.00 96.94 87 ALA A CA 1
ATOM 680 C C . ALA A 1 87 ? 5.370 -0.047 -1.592 1.00 96.94 87 ALA A C 1
ATOM 682 O O . ALA A 1 87 ? 5.463 1.170 -1.779 1.00 96.94 87 ALA A O 1
ATOM 683 N N . TRP A 1 88 ? 5.209 -0.913 -2.583 1.00 95.38 88 TRP A N 1
ATOM 684 C CA . TRP A 1 88 ? 5.042 -0.534 -3.980 1.00 95.38 88 TRP A CA 1
ATOM 685 C C . TRP A 1 88 ? 3.905 -1.334 -4.608 1.00 95.38 88 TRP A C 1
ATOM 687 O O . TRP A 1 88 ? 3.563 -2.429 -4.154 1.00 95.38 88 TRP A O 1
ATOM 697 N N . ASN A 1 89 ? 3.268 -0.758 -5.621 1.00 94.00 89 ASN A N 1
ATOM 698 C CA . ASN A 1 89 ? 2.204 -1.421 -6.362 1.00 94.00 89 ASN A CA 1
ATOM 699 C C . ASN A 1 89 ? 2.737 -1.886 -7.713 1.00 94.00 89 ASN A C 1
ATOM 701 O O . ASN A 1 89 ? 3.476 -1.176 -8.382 1.00 94.00 89 ASN A O 1
ATOM 705 N N . ALA A 1 90 ? 2.380 -3.107 -8.094 1.00 83.38 90 ALA A N 1
ATOM 706 C CA . ALA A 1 90 ? 2.980 -3.758 -9.252 1.00 83.38 90 ALA A CA 1
ATOM 707 C C . ALA A 1 90 ? 2.227 -3.495 -10.567 1.00 83.38 90 ALA A C 1
ATOM 709 O O . ALA A 1 90 ? 2.611 -4.037 -11.601 1.00 83.38 90 ALA A O 1
ATOM 710 N N . GLN A 1 91 ? 1.156 -2.689 -10.551 1.00 89.25 91 GLN A N 1
ATOM 711 C CA . GLN A 1 91 ? 0.256 -2.509 -11.696 1.00 89.25 91 GLN A CA 1
ATOM 712 C C . GLN A 1 91 ? -0.138 -3.882 -12.279 1.00 89.25 91 GLN A C 1
ATOM 714 O O . GLN A 1 91 ? -0.566 -4.777 -11.541 1.00 89.25 91 GLN A O 1
ATOM 719 N N . ASP A 1 92 ? 0.068 -4.073 -13.582 1.00 90.75 92 ASP A N 1
ATOM 720 C CA . ASP A 1 92 ? -0.209 -5.313 -14.304 1.00 90.75 92 ASP A CA 1
ATOM 721 C C . ASP A 1 92 ? 0.982 -6.283 -14.376 1.00 90.75 92 ASP A C 1
ATOM 723 O O . ASP A 1 92 ? 0.950 -7.248 -15.141 1.00 90.75 92 ASP A O 1
ATOM 727 N N . HIS A 1 93 ? 2.045 -6.053 -13.601 1.00 89.31 93 HIS A N 1
ATOM 728 C CA . HIS A 1 93 ? 3.200 -6.946 -13.574 1.00 89.31 93 HIS A CA 1
ATOM 729 C C . HIS A 1 93 ? 2.792 -8.363 -13.143 1.00 89.31 93 HIS A C 1
ATOM 731 O O . HIS A 1 93 ? 2.118 -8.571 -12.124 1.00 89.31 93 HIS A O 1
ATOM 737 N N . GLU A 1 94 ? 3.223 -9.349 -13.932 1.00 91.06 94 GLU A N 1
ATOM 738 C CA . GLU A 1 94 ? 2.982 -10.758 -13.645 1.00 91.06 94 GLU A CA 1
ATOM 739 C C . GLU A 1 94 ? 3.916 -11.220 -12.517 1.00 91.06 94 GLU A C 1
ATOM 741 O O . GLU A 1 94 ? 5.134 -11.067 -12.637 1.00 91.06 94 GLU A O 1
ATOM 746 N N . PRO A 1 95 ? 3.386 -11.770 -11.413 1.00 93.31 95 PRO A N 1
ATOM 747 C CA . PRO A 1 95 ? 4.186 -12.067 -10.246 1.00 93.31 95 PRO A CA 1
ATOM 748 C C . PRO A 1 95 ? 5.032 -13.318 -10.471 1.00 93.31 95 PRO A C 1
ATOM 750 O O . PRO A 1 95 ? 4.642 -14.262 -11.165 1.00 93.31 95 PRO A O 1
ATOM 753 N N . GLY A 1 96 ?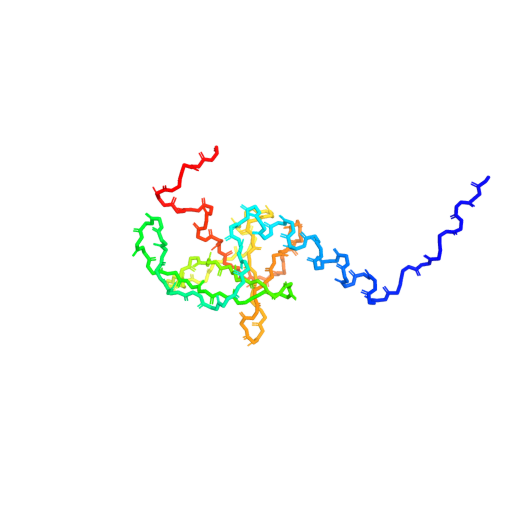 6.195 -13.349 -9.830 1.00 93.62 96 GLY A N 1
ATOM 754 C CA . GLY A 1 96 ? 7.059 -14.519 -9.838 1.00 93.62 96 GLY A CA 1
ATOM 755 C C . GLY A 1 96 ? 6.414 -15.728 -9.136 1.00 93.62 96 GLY A C 1
ATOM 756 O O . GLY A 1 96 ? 5.522 -15.578 -8.292 1.00 93.62 96 GLY A O 1
ATOM 757 N N . PRO A 1 97 ? 6.872 -16.962 -9.421 1.00 93.31 97 PRO A N 1
ATOM 758 C CA . PRO A 1 97 ? 6.401 -18.149 -8.714 1.00 93.31 97 PRO A CA 1
ATOM 759 C C . PRO A 1 97 ? 6.585 -18.027 -7.195 1.00 93.31 97 PRO A C 1
ATOM 761 O O . PRO A 1 97 ? 7.691 -17.794 -6.711 1.00 93.31 97 PRO A O 1
ATOM 764 N N . GLY A 1 98 ? 5.499 -18.215 -6.442 1.00 93.56 98 GLY A N 1
ATOM 765 C CA . GLY A 1 98 ? 5.505 -18.132 -4.977 1.00 93.56 98 GLY A CA 1
ATOM 766 C C . GLY A 1 98 ? 5.570 -16.711 -4.409 1.00 93.56 98 GLY A C 1
ATOM 767 O O . GLY A 1 98 ? 5.606 -16.557 -3.189 1.00 93.56 98 GLY A O 1
ATOM 768 N N . GLU A 1 99 ? 5.560 -15.679 -5.256 1.00 95.06 99 GLU A N 1
ATOM 769 C CA . GLU A 1 99 ? 5.515 -14.296 -4.798 1.00 95.06 99 GLU A CA 1
ATOM 770 C C . GLU A 1 99 ? 4.212 -14.018 -4.040 1.00 95.06 99 GLU A C 1
ATOM 772 O O . GLU A 1 99 ? 3.122 -14.451 -4.433 1.00 95.06 99 GLU A O 1
ATOM 777 N N . CYS A 1 100 ? 4.343 -13.306 -2.925 1.00 95.19 100 CYS A N 1
ATOM 778 C CA . CYS A 1 100 ? 3.233 -12.912 -2.073 1.00 95.19 100 CYS A CA 1
ATOM 779 C C . CYS A 1 100 ? 2.984 -11.412 -2.212 1.00 95.19 100 CYS A C 1
ATOM 781 O O . CYS A 1 100 ? 3.917 -10.645 -2.441 1.00 95.19 100 CYS A O 1
ATOM 783 N N . CYS A 1 101 ? 1.736 -11.000 -2.034 1.00 96.25 101 CYS A N 1
ATOM 784 C CA . CYS A 1 101 ? 1.357 -9.597 -2.015 1.00 96.25 101 CYS A CA 1
ATOM 785 C C . CYS A 1 101 ? 0.466 -9.284 -0.807 1.00 96.25 101 CYS A C 1
ATOM 787 O O . CYS A 1 101 ? 0.115 -10.139 0.007 1.00 96.25 101 CYS A O 1
ATOM 789 N N . ARG A 1 102 ? 0.106 -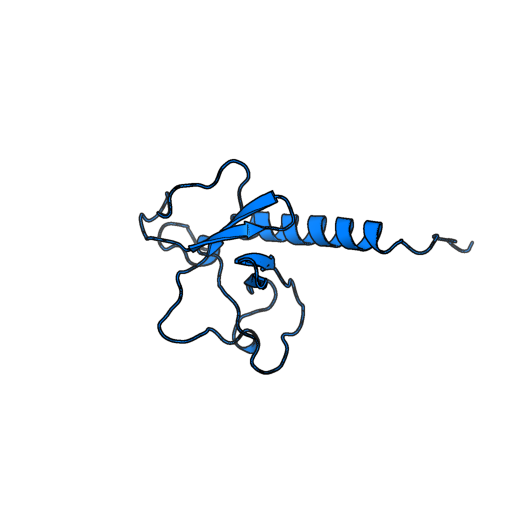8.014 -0.708 1.00 96.81 102 ARG A N 1
ATOM 790 C CA . ARG A 1 102 ? -0.783 -7.390 0.262 1.00 96.81 102 ARG A CA 1
ATOM 791 C C . ARG A 1 102 ? -1.925 -6.735 -0.509 1.00 96.81 102 ARG A C 1
ATOM 793 O O . ARG A 1 102 ? -1.829 -6.542 -1.723 1.00 96.81 102 ARG A O 1
ATOM 800 N N . ILE A 1 103 ? -2.992 -6.383 0.198 1.00 96.06 103 ILE A N 1
ATOM 801 C CA . ILE A 1 103 ? -4.158 -5.695 -0.365 1.00 96.06 103 ILE A CA 1
ATOM 802 C C . ILE A 1 103 ? -4.281 -4.342 0.318 1.00 96.06 103 ILE A C 1
ATOM 804 O O . ILE A 1 103 ? -4.138 -4.263 1.538 1.00 96.06 103 ILE A O 1
ATOM 808 N N . SER A 1 104 ? -4.564 -3.286 -0.444 1.00 96.56 104 SER A N 1
ATOM 809 C CA . SER A 1 104 ? -4.911 -2.003 0.164 1.00 96.56 104 SER A CA 1
ATOM 810 C C . SER A 1 104 ? -6.212 -2.130 0.954 1.00 96.56 104 SER A C 1
ATOM 812 O O . SER A 1 104 ? -7.245 -2.535 0.415 1.00 96.56 104 SER A O 1
ATOM 814 N N . HIS A 1 105 ? -6.182 -1.706 2.218 1.00 96.94 105 HIS A N 1
ATOM 815 C CA . HIS A 1 105 ? -7.370 -1.626 3.060 1.00 96.94 105 HIS A CA 1
ATOM 816 C C . HIS A 1 105 ? -8.440 -0.739 2.415 1.00 96.94 105 HIS A C 1
ATOM 818 O O . HIS A 1 105 ? -9.625 -1.009 2.562 1.00 96.94 105 HIS A O 1
ATOM 824 N N . HIS A 1 106 ? -8.052 0.297 1.659 1.00 95.12 106 HIS A N 1
ATOM 825 C CA . HIS A 1 106 ? -8.997 1.193 0.987 1.00 95.12 106 HIS A CA 1
ATOM 826 C C . HIS A 1 106 ? -9.994 0.440 0.095 1.00 95.12 106 HIS A C 1
ATOM 828 O O . HIS A 1 106 ? -11.180 0.763 0.103 1.00 95.12 106 HIS A O 1
ATOM 834 N N . LEU A 1 107 ? -9.524 -0.584 -0.626 1.00 93.50 107 LEU A N 1
ATOM 835 C CA . LEU A 1 107 ? -10.320 -1.357 -1.585 1.00 93.50 107 LEU A CA 1
ATOM 836 C C . LEU A 1 107 ? -11.307 -2.319 -0.908 1.00 93.50 107 LEU A C 1
ATOM 838 O O . LEU A 1 107 ? -12.328 -2.694 -1.487 1.00 93.50 107 LEU A O 1
ATOM 842 N N . VAL A 1 108 ? -10.998 -2.746 0.316 1.00 94.06 108 VAL A N 1
ATOM 843 C CA . VAL A 1 108 ? -11.770 -3.763 1.045 1.00 94.06 108 VAL A CA 1
ATOM 844 C C . VAL A 1 108 ? -12.443 -3.227 2.306 1.00 94.06 108 VAL A C 1
ATOM 846 O O . VAL A 1 108 ? -13.189 -3.967 2.948 1.00 94.06 108 VAL A O 1
ATOM 849 N N . CYS A 1 109 ? -12.228 -1.950 2.632 1.00 95.56 109 CYS A N 1
ATOM 850 C CA . CYS A 1 109 ? -12.748 -1.300 3.825 1.00 95.56 109 CYS A CA 1
ATOM 851 C C . CYS A 1 109 ? -14.276 -1.450 3.901 1.00 95.56 109 CYS A C 1
ATOM 853 O O . CYS A 1 109 ? -14.980 -0.994 3.000 1.00 95.56 109 CYS A O 1
ATOM 855 N N . PRO A 1 110 ? -14.832 -2.007 4.992 1.00 94.38 110 PRO A N 1
ATOM 856 C CA . PRO A 1 110 ? -16.267 -2.279 5.092 1.00 94.38 110 PRO A CA 1
ATOM 857 C C . PRO A 1 110 ? -17.128 -1.017 5.254 1.00 94.38 110 PRO A C 1
ATOM 859 O O . PRO A 1 110 ? -18.352 -1.096 5.188 1.00 94.38 110 PRO A O 1
ATOM 862 N N . ARG A 1 111 ? -16.508 0.137 5.534 1.00 93.62 111 ARG A N 1
ATOM 863 C CA . ARG A 1 111 ? -17.184 1.439 5.672 1.00 93.62 111 ARG A CA 1
ATOM 864 C C . ARG A 1 111 ? -17.010 2.342 4.456 1.00 93.62 111 ARG A C 1
ATOM 866 O O . ARG A 1 111 ? -17.550 3.443 4.459 1.00 93.62 111 ARG A O 1
ATOM 873 N N . ARG A 1 112 ? -16.271 1.894 3.441 1.00 84.75 112 ARG A N 1
ATOM 874 C CA . ARG A 1 112 ? -16.222 2.557 2.141 1.00 84.75 112 ARG A CA 1
ATOM 875 C C . ARG A 1 112 ? -17.208 1.857 1.227 1.00 84.75 112 ARG A C 1
ATOM 877 O O . ARG A 1 112 ? -17.250 0.629 1.182 1.00 84.75 112 ARG A O 1
ATOM 884 N N . ASP A 1 113 ? -17.997 2.642 0.511 1.00 71.44 113 ASP A N 1
ATOM 885 C CA . ASP A 1 113 ? -18.780 2.095 -0.584 1.00 71.44 113 ASP A CA 1
ATOM 886 C C . ASP A 1 113 ? -17.799 1.530 -1.614 1.00 71.44 113 ASP A C 1
ATOM 888 O O . ASP A 1 113 ? -16.863 2.214 -2.040 1.00 71.44 113 ASP A O 1
ATOM 892 N N . ARG A 1 114 ? -17.978 0.256 -1.975 1.00 63.72 114 ARG A N 1
ATOM 893 C CA . ARG A 1 114 ? -17.287 -0.287 -3.144 1.00 63.72 114 ARG A CA 1
ATOM 894 C C . ARG A 1 114 ? -17.888 0.394 -4.380 1.00 63.72 114 ARG A C 1
ATOM 896 O O . ARG A 1 114 ? -19.111 0.548 -4.404 1.00 63.72 114 ARG A O 1
ATOM 903 N N . PRO A 1 115 ? -17.064 0.829 -5.348 1.00 53.91 115 PRO A N 1
ATOM 904 C CA . PRO A 1 115 ? -17.575 1.376 -6.600 1.00 53.91 115 PRO A CA 1
ATOM 905 C C . PRO A 1 115 ? -18.485 0.383 -7.336 1.00 53.91 115 PRO A C 1
ATOM 907 O O . PRO A 1 115 ? -18.308 -0.847 -7.152 1.00 53.91 115 PRO A O 1
#

Foldseek 3Di:
DDPPDDDDDPVRVVVVQLVVQVVLCVVLPWAADDFDDQADPQQRDGFDWAAAPNRIIFTWHDDDPDFAFPQVDDASFFWDADPVRHITHDHRDDDDVRDGTIGGCSCVVPRDDHD

pLDDT: mean 90.43, std 11.23, range [38.66, 97.88]